Protein AF-A0A7V9L4R3-F1 (afdb_monomer_lite)

Radius of gyration: 15.16 Å; chains: 1; boundi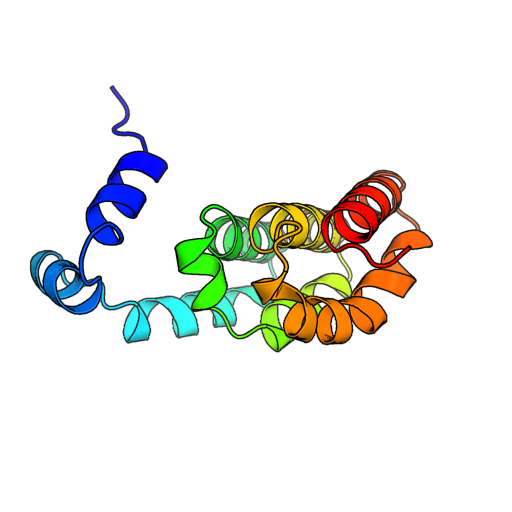ng box: 36×29×45 Å

Structure (mmCIF, N/CA/C/O backbone):
data_AF-A0A7V9L4R3-F1
#
_entry.id   AF-A0A7V9L4R3-F1
#
loop_
_atom_site.group_PDB
_atom_site.id
_atom_site.type_symbol
_atom_site.label_atom_id
_atom_site.label_alt_id
_atom_site.label_comp_id
_atom_site.label_asym_id
_atom_site.label_entity_id
_atom_site.label_seq_id
_atom_site.pdbx_PDB_ins_code
_atom_site.Cartn_x
_atom_site.Cartn_y
_atom_site.Cartn_z
_atom_site.occupancy
_atom_site.B_iso_or_equiv
_atom_site.auth_seq_id
_atom_site.auth_comp_id
_atom_site.auth_asym_id
_atom_site.auth_atom_id
_atom_site.pdbx_PDB_model_num
ATOM 1 N N . MET A 1 1 ? -9.091 -21.489 -22.863 1.00 39.47 1 MET A N 1
ATOM 2 C CA . MET A 1 1 ? -7.619 -21.466 -22.823 1.00 39.47 1 MET A CA 1
ATOM 3 C C . MET A 1 1 ? -7.246 -20.010 -22.637 1.00 39.47 1 MET A C 1
ATOM 5 O O . MET A 1 1 ? -7.200 -19.270 -23.606 1.00 39.47 1 MET A O 1
ATOM 9 N N . VAL A 1 2 ? -7.261 -19.562 -21.382 1.00 34.59 2 VAL A N 1
ATOM 10 C CA . VAL A 1 2 ? -7.012 -18.161 -21.036 1.00 34.59 2 VAL A CA 1
ATOM 11 C C . VAL A 1 2 ? -5.506 -17.976 -21.091 1.00 34.59 2 VAL A C 1
ATOM 13 O O . VAL A 1 2 ? -4.794 -18.565 -20.286 1.00 34.59 2 VAL A O 1
ATOM 16 N N . ASP A 1 3 ? -5.023 -17.266 -22.106 1.00 37.12 3 ASP A N 1
ATOM 17 C CA . ASP A 1 3 ? -3.639 -16.814 -22.116 1.00 37.12 3 ASP A CA 1
ATOM 18 C C . ASP A 1 3 ? -3.416 -16.020 -20.832 1.00 37.12 3 ASP A C 1
ATOM 20 O O . ASP A 1 3 ? -4.101 -15.030 -20.563 1.00 37.12 3 ASP A O 1
ATOM 24 N N . ASP A 1 4 ? -2.523 -16.545 -20.004 1.00 44.78 4 ASP A N 1
ATOM 25 C CA . ASP A 1 4 ? -2.264 -16.068 -18.661 1.00 44.78 4 ASP A CA 1
ATOM 26 C C . ASP A 1 4 ? -1.872 -14.592 -18.739 1.00 44.78 4 ASP A C 1
ATOM 28 O O . ASP A 1 4 ? -0.914 -14.236 -19.436 1.00 44.78 4 ASP A O 1
ATOM 32 N N . LEU A 1 5 ? -2.636 -13.718 -18.087 1.00 39.34 5 LEU A N 1
ATOM 33 C CA . LEU A 1 5 ? -2.409 -12.271 -18.117 1.00 39.34 5 LEU A CA 1
ATOM 34 C C . LEU A 1 5 ? -0.996 -11.945 -17.599 1.00 39.34 5 LEU A C 1
ATOM 36 O O . LEU A 1 5 ? -0.353 -11.019 -18.092 1.00 39.34 5 LEU A O 1
ATOM 40 N N . GLU A 1 6 ? -0.481 -12.774 -16.683 1.00 41.72 6 GLU A N 1
ATOM 41 C CA . GLU A 1 6 ? 0.914 -12.765 -16.238 1.00 41.72 6 GLU A CA 1
ATOM 42 C C . GLU A 1 6 ? 1.887 -13.046 -17.393 1.00 41.72 6 GLU A C 1
ATOM 44 O O . GLU A 1 6 ? 2.811 -12.266 -17.592 1.00 41.72 6 GLU A O 1
ATOM 49 N N . SER A 1 7 ? 1.635 -14.049 -18.243 1.00 41.56 7 SER A N 1
ATOM 50 C CA . SER A 1 7 ? 2.477 -14.345 -19.417 1.00 41.56 7 SER A CA 1
ATOM 51 C C . SER A 1 7 ? 2.444 -13.238 -20.478 1.00 41.56 7 SER A C 1
ATOM 53 O O . SER A 1 7 ? 3.444 -12.985 -21.155 1.00 41.56 7 SER A O 1
ATOM 55 N N . VAL A 1 8 ? 1.302 -12.556 -20.627 1.00 45.81 8 VAL A N 1
ATOM 56 C CA . VAL A 1 8 ? 1.135 -11.430 -21.556 1.00 45.81 8 VAL A CA 1
ATOM 57 C C . VAL A 1 8 ? 1.934 -10.226 -21.072 1.00 45.81 8 VAL A C 1
ATOM 59 O O . VAL A 1 8 ? 2.559 -9.545 -21.888 1.00 45.81 8 VAL A O 1
ATOM 62 N N . ILE A 1 9 ? 1.955 -9.985 -19.762 1.00 44.19 9 ILE A N 1
ATOM 63 C CA . ILE A 1 9 ? 2.656 -8.845 -19.181 1.00 44.19 9 ILE A CA 1
ATOM 64 C C . ILE A 1 9 ? 4.154 -9.146 -18.994 1.00 44.19 9 ILE A C 1
ATOM 66 O O . ILE A 1 9 ? 4.977 -8.285 -19.298 1.00 44.19 9 ILE A O 1
ATOM 70 N N . GLU A 1 10 ? 4.549 -10.372 -18.645 1.00 43.91 10 GLU A N 1
ATOM 71 C CA . GLU A 1 10 ? 5.953 -10.807 -18.652 1.00 43.91 10 GLU A CA 1
ATOM 72 C C . GLU A 1 10 ? 6.559 -10.776 -20.061 1.00 43.91 10 GLU A C 1
ATOM 74 O O . GLU A 1 10 ? 7.660 -10.258 -20.235 1.00 43.91 10 GLU A O 1
ATOM 79 N N . LYS A 1 11 ? 5.843 -11.229 -21.104 1.00 44.00 11 LYS A N 1
ATOM 80 C CA . LYS A 1 11 ? 6.313 -11.090 -22.501 1.00 44.00 11 LYS A CA 1
ATOM 81 C C . LYS A 1 11 ? 6.360 -9.639 -22.980 1.00 44.00 11 LYS A C 1
ATOM 83 O O . LYS A 1 11 ? 7.175 -9.324 -23.848 1.00 44.00 11 LYS A O 1
ATOM 88 N N . ALA A 1 12 ? 5.493 -8.769 -22.461 1.00 42.09 12 ALA A N 1
ATOM 89 C CA . ALA A 1 12 ? 5.500 -7.344 -22.790 1.00 42.09 12 ALA A CA 1
ATOM 90 C C . ALA A 1 12 ? 6.654 -6.589 -22.109 1.00 42.09 12 ALA A C 1
ATOM 92 O O . ALA A 1 12 ? 7.183 -5.647 -22.693 1.00 42.09 12 ALA A O 1
ATOM 93 N N . LEU A 1 13 ? 7.062 -7.015 -20.908 1.00 44.09 13 LEU A N 1
ATOM 94 C CA . LEU A 1 13 ? 8.055 -6.324 -20.075 1.00 44.09 13 LEU A CA 1
ATOM 95 C C . LEU A 1 13 ? 9.441 -7.005 -20.049 1.00 44.09 13 LEU A C 1
ATOM 97 O O . LEU A 1 13 ? 10.412 -6.387 -19.620 1.00 44.09 13 LEU A O 1
ATOM 101 N N . GLY A 1 14 ? 9.564 -8.245 -20.535 1.00 39.53 14 GLY A N 1
ATOM 102 C CA . GLY A 1 14 ? 10.771 -9.089 -20.503 1.00 39.53 14 GLY A CA 1
ATOM 103 C C . GLY A 1 14 ? 11.848 -8.781 -21.552 1.00 39.53 14 GLY A C 1
ATOM 104 O O . GLY A 1 14 ? 12.577 -9.667 -21.988 1.00 39.53 14 GLY A O 1
ATOM 105 N N . GLY A 1 15 ? 11.951 -7.538 -21.999 1.00 40.31 15 GLY A N 1
ATOM 106 C CA . GLY A 1 15 ? 12.996 -7.076 -22.907 1.00 40.31 15 GLY A CA 1
ATOM 107 C C . GLY A 1 15 ? 12.659 -5.665 -23.332 1.00 40.31 15 GLY A C 1
ATOM 108 O O . GLY A 1 15 ? 11.607 -5.493 -23.940 1.00 40.31 15 GLY A O 1
ATOM 109 N N . ASP A 1 16 ? 13.505 -4.712 -22.928 1.00 46.12 16 ASP A N 1
ATOM 110 C CA . ASP A 1 16 ? 13.365 -3.262 -23.117 1.00 46.12 16 ASP A CA 1
ATOM 111 C C . ASP A 1 16 ? 11.911 -2.828 -23.379 1.00 46.12 16 ASP A C 1
ATOM 113 O O . ASP A 1 16 ? 11.479 -2.686 -24.524 1.00 46.12 16 ASP A O 1
ATOM 117 N N . GLY A 1 17 ? 11.120 -2.716 -22.304 1.00 44.97 17 GLY A N 1
ATOM 118 C CA . GLY A 1 17 ? 9.663 -2.526 -22.359 1.00 44.97 17 GLY A CA 1
ATOM 119 C C . GLY A 1 17 ? 9.201 -1.328 -23.203 1.00 44.97 17 GLY A C 1
ATOM 120 O O . GLY A 1 17 ? 8.072 -1.335 -23.692 1.00 44.97 17 GLY A O 1
ATOM 121 N N . ALA A 1 18 ? 10.086 -0.358 -23.457 1.00 44.47 18 ALA A N 1
ATOM 122 C CA . ALA A 1 18 ? 9.859 0.762 -24.371 1.00 44.47 18 ALA A CA 1
ATOM 123 C C . ALA A 1 18 ? 9.733 0.328 -25.846 1.00 44.47 18 ALA A C 1
ATOM 125 O O . ALA A 1 18 ? 9.001 0.932 -26.627 1.00 44.47 18 ALA A O 1
ATOM 126 N N . SER A 1 19 ? 10.409 -0.752 -26.240 1.00 43.22 19 SER A N 1
ATOM 127 C CA . SER A 1 19 ? 10.427 -1.250 -27.619 1.00 43.22 19 SER A CA 1
ATOM 128 C C . SER A 1 19 ? 9.178 -2.072 -27.978 1.00 43.22 19 SER A C 1
ATOM 130 O O . SER A 1 19 ? 8.833 -2.203 -29.153 1.00 43.22 19 SER A O 1
ATOM 132 N N . ARG A 1 20 ? 8.474 -2.628 -26.980 1.00 42.12 20 ARG A N 1
ATOM 133 C CA . ARG A 1 20 ? 7.339 -3.556 -27.175 1.00 42.12 20 ARG A CA 1
ATOM 134 C C . ARG A 1 20 ? 5.964 -2.945 -26.914 1.00 42.12 20 ARG A C 1
ATOM 136 O O . ARG A 1 20 ? 4.998 -3.380 -27.544 1.00 42.12 20 ARG A O 1
ATOM 143 N N . ALA A 1 21 ? 5.870 -1.923 -26.067 1.00 47.38 21 ALA A N 1
ATOM 144 C CA . ALA A 1 21 ? 4.652 -1.131 -25.878 1.00 47.38 21 ALA A CA 1
ATOM 145 C C . ALA A 1 21 ? 4.138 -0.514 -27.199 1.00 47.38 21 ALA A C 1
ATOM 147 O O . ALA A 1 21 ? 2.937 -0.547 -27.503 1.00 47.38 21 ALA A O 1
ATOM 148 N N . LYS A 1 22 ? 5.079 -0.141 -28.071 1.00 40.97 22 LYS A N 1
ATOM 149 C CA . LYS A 1 22 ? 4.849 0.388 -29.419 1.00 40.97 22 LYS A CA 1
ATOM 150 C C . LYS A 1 22 ? 4.164 -0.589 -30.383 1.00 40.97 22 LYS A C 1
ATOM 152 O O . LYS A 1 22 ? 3.552 -0.160 -31.355 1.00 40.97 22 LYS A O 1
ATOM 157 N N . VAL A 1 23 ? 4.221 -1.899 -30.115 1.00 47.72 23 VAL A N 1
ATOM 158 C CA . VAL A 1 23 ? 3.646 -2.948 -30.983 1.00 47.72 23 VAL A CA 1
ATOM 159 C C . VAL A 1 23 ? 2.149 -3.175 -30.702 1.00 47.72 23 VAL A C 1
ATOM 161 O O . VAL A 1 23 ? 1.452 -3.764 -31.525 1.00 47.72 23 VAL A O 1
ATOM 164 N N . ARG A 1 24 ? 1.625 -2.696 -29.561 1.00 51.75 24 ARG A N 1
ATOM 165 C CA . ARG A 1 24 ? 0.212 -2.871 -29.156 1.00 51.75 24 ARG A CA 1
ATOM 166 C C . ARG A 1 24 ? -0.504 -1.587 -28.709 1.00 51.75 24 ARG A C 1
ATOM 168 O O . ARG A 1 24 ? -1.666 -1.670 -28.329 1.00 51.75 24 ARG A O 1
ATOM 175 N N . GLY A 1 25 ? 0.146 -0.420 -28.769 1.00 51.62 25 GLY A N 1
ATOM 176 C CA . GLY A 1 25 ? -0.471 0.873 -28.433 1.00 51.62 25 GLY A CA 1
ATOM 177 C C . GLY A 1 25 ? -0.718 1.095 -26.936 1.00 51.62 25 GLY A C 1
ATOM 178 O O . GLY A 1 25 ? -1.582 1.886 -26.572 1.00 51.62 25 GLY A O 1
ATOM 179 N N . PHE A 1 26 ? 0.011 0.385 -26.072 1.00 55.06 26 PHE A N 1
ATOM 180 C CA . PHE A 1 26 ? -0.077 0.517 -24.617 1.00 55.06 26 PHE A CA 1
ATOM 181 C C . PHE A 1 26 ? 1.285 0.926 -24.065 1.00 55.06 26 PHE A C 1
ATOM 183 O O . PHE A 1 26 ? 2.065 0.079 -23.635 1.00 55.06 26 PHE A O 1
ATOM 190 N N . GLU A 1 27 ? 1.569 2.227 -24.078 1.00 67.25 27 GLU A N 1
ATOM 191 C CA . GLU A 1 27 ? 2.737 2.776 -23.393 1.00 67.25 27 GLU A CA 1
ATOM 192 C C . GLU A 1 27 ? 2.450 2.877 -21.889 1.00 67.25 27 GLU A C 1
ATOM 194 O O . GLU A 1 27 ? 1.396 3.388 -21.498 1.00 67.25 27 GLU A O 1
ATOM 199 N N . PRO A 1 28 ? 3.360 2.434 -21.000 1.00 68.25 28 PRO A N 1
ATOM 200 C CA . PRO A 1 28 ? 3.167 2.591 -19.560 1.00 68.25 28 PRO A CA 1
ATOM 201 C C . PRO A 1 28 ? 2.892 4.039 -19.136 1.00 68.25 28 PRO A C 1
ATOM 203 O O . PRO A 1 28 ? 2.115 4.264 -18.208 1.00 68.25 28 PRO A O 1
ATOM 206 N N . ALA A 1 29 ? 3.459 5.008 -19.861 1.00 73.19 29 ALA A N 1
ATOM 207 C CA . ALA A 1 29 ? 3.201 6.435 -19.680 1.00 73.19 29 ALA A CA 1
ATOM 208 C C . ALA A 1 29 ? 1.715 6.815 -19.852 1.00 73.19 29 ALA A C 1
ATOM 210 O O . ALA A 1 29 ? 1.248 7.743 -19.197 1.00 73.19 29 ALA A O 1
ATOM 211 N N . ASP A 1 30 ? 0.954 6.069 -20.658 1.00 77.69 30 ASP A N 1
ATOM 212 C CA . ASP A 1 30 ? -0.482 6.287 -20.869 1.00 77.69 30 ASP A CA 1
ATOM 213 C C . ASP A 1 30 ? -1.355 5.515 -19.870 1.00 77.69 30 ASP A C 1
ATOM 215 O O . ASP A 1 30 ? -2.486 5.917 -19.572 1.00 77.69 30 ASP A O 1
ATOM 219 N N . VAL A 1 31 ? -0.858 4.379 -19.374 1.00 78.88 31 VAL A N 1
ATOM 220 C CA . VAL A 1 31 ? -1.617 3.455 -18.517 1.00 78.88 31 VAL A CA 1
ATOM 221 C C . VAL A 1 31 ? -1.519 3.844 -17.050 1.00 78.88 31 VAL A C 1
ATOM 223 O O . VAL A 1 31 ? -2.537 3.874 -16.356 1.00 78.88 31 VAL A O 1
ATOM 226 N N . VAL A 1 32 ? -0.313 4.156 -16.572 1.00 85.75 32 VAL A N 1
ATOM 227 C CA . VAL A 1 32 ? -0.063 4.421 -15.151 1.00 85.75 32 VAL A CA 1
ATOM 228 C C . VAL A 1 32 ? -0.916 5.584 -14.630 1.00 85.75 32 VAL A C 1
ATOM 230 O O . VAL A 1 32 ? -1.598 5.377 -13.626 1.00 85.75 32 VAL A O 1
ATOM 233 N N . PRO A 1 33 ? -1.000 6.761 -15.290 1.00 86.81 33 PRO A N 1
ATOM 234 C CA . PRO A 1 33 ? -1.818 7.863 -14.780 1.00 86.81 33 PRO A CA 1
ATOM 235 C C . PRO A 1 33 ? -3.308 7.515 -14.698 1.00 86.81 33 PRO A C 1
ATOM 237 O O . PRO A 1 33 ? -3.977 7.852 -13.722 1.00 86.81 33 PRO A O 1
ATOM 240 N N . LYS A 1 34 ? -3.834 6.791 -15.697 1.00 86.38 34 LYS A N 1
ATOM 241 C CA . LYS A 1 34 ? -5.241 6.359 -15.725 1.00 86.38 34 LYS A CA 1
ATOM 242 C C . LYS A 1 34 ? -5.546 5.362 -14.615 1.00 86.38 34 LYS A C 1
ATOM 244 O O . LYS A 1 34 ? -6.623 5.435 -14.027 1.00 86.38 34 LYS A O 1
ATOM 249 N N . LEU A 1 35 ? -4.612 4.454 -14.335 1.00 87.12 35 LEU A N 1
ATOM 250 C CA . LEU A 1 35 ? -4.734 3.480 -13.258 1.00 87.12 35 LEU A CA 1
ATOM 251 C C . LEU A 1 35 ? -4.658 4.149 -11.882 1.00 87.12 35 LEU A C 1
ATOM 253 O O . LEU A 1 35 ? -5.519 3.898 -11.045 1.00 87.12 35 LEU A O 1
ATOM 257 N N . VAL A 1 36 ? -3.682 5.034 -11.670 1.00 89.88 36 VAL A N 1
ATOM 258 C CA . VAL A 1 36 ? -3.530 5.804 -10.424 1.00 89.88 36 VAL A CA 1
ATOM 259 C C . VAL A 1 36 ? -4.782 6.633 -10.142 1.00 89.88 36 VAL A C 1
ATOM 261 O O . VAL A 1 36 ? -5.262 6.651 -9.014 1.00 89.88 36 VAL A O 1
ATOM 264 N N . ALA A 1 37 ? -5.391 7.239 -11.166 1.00 89.19 37 ALA A N 1
ATOM 265 C CA . ALA A 1 37 ? -6.649 7.969 -11.007 1.00 89.19 37 ALA A CA 1
ATOM 266 C C . ALA A 1 37 ? -7.805 7.096 -10.473 1.00 89.19 37 ALA A C 1
ATOM 268 O O . ALA A 1 37 ? -8.750 7.619 -9.887 1.00 89.19 37 ALA A O 1
ATOM 269 N N . GLN A 1 38 ? -7.750 5.768 -10.640 1.00 91.06 38 GLN A N 1
ATOM 270 C CA . GLN A 1 38 ? -8.760 4.860 -10.089 1.00 91.06 38 GLN A CA 1
ATOM 271 C C . GLN A 1 38 ? -8.587 4.595 -8.587 1.00 91.06 38 GLN A C 1
ATOM 273 O O . GLN A 1 38 ? -9.529 4.102 -7.963 1.00 91.06 38 GLN A O 1
ATOM 278 N N . PHE A 1 39 ? -7.445 4.946 -7.982 1.00 92.19 39 PHE A N 1
ATOM 279 C CA . PHE A 1 39 ? -7.197 4.743 -6.547 1.00 92.19 39 PHE A CA 1
ATOM 280 C C . PHE A 1 39 ? -8.099 5.614 -5.670 1.00 92.19 39 PHE A C 1
ATOM 282 O O . PHE A 1 39 ? -8.295 5.298 -4.508 1.00 92.19 39 PHE A O 1
ATOM 289 N N . THR A 1 40 ? -8.693 6.676 -6.216 1.00 91.75 40 THR A N 1
ATOM 290 C CA . THR A 1 40 ? -9.615 7.574 -5.500 1.00 91.75 40 THR A CA 1
ATOM 291 C C . THR A 1 40 ? -11.065 7.429 -5.965 1.00 91.75 40 THR A C 1
ATOM 293 O O . THR A 1 40 ? -11.922 8.247 -5.632 1.00 91.75 40 THR A O 1
ATOM 296 N N . SER A 1 41 ? -11.377 6.374 -6.726 1.00 93.88 41 SER A N 1
ATOM 297 C CA . SER A 1 41 ? -12.736 6.114 -7.203 1.00 93.88 41 SER A CA 1
ATOM 298 C C . SER A 1 41 ? -13.732 5.986 -6.039 1.00 93.88 41 SER A C 1
ATOM 300 O O . SER A 1 41 ? -13.441 5.304 -5.050 1.00 93.88 41 SER A O 1
ATOM 302 N N . PRO A 1 42 ? -14.959 6.530 -6.153 1.00 87.94 42 PRO A N 1
ATOM 303 C CA . PRO A 1 42 ? -15.977 6.375 -5.112 1.00 87.94 42 PRO A CA 1
ATOM 304 C C . PRO A 1 42 ? -16.404 4.911 -4.915 1.00 87.94 42 PRO A C 1
ATOM 306 O O . PRO A 1 42 ? -16.966 4.557 -3.882 1.00 87.94 42 PRO A O 1
ATOM 309 N N . LYS A 1 43 ? -16.138 4.032 -5.890 1.00 88.00 43 LYS A N 1
ATOM 310 C CA . LYS A 1 43 ? -16.496 2.612 -5.821 1.00 88.00 43 LYS A CA 1
ATOM 311 C C . LYS A 1 43 ? -15.322 1.801 -5.276 1.00 88.00 43 LYS A C 1
ATOM 313 O O . LYS A 1 43 ? -14.333 1.634 -5.987 1.00 88.00 43 LYS A O 1
ATOM 318 N N . THR A 1 44 ? -15.480 1.194 -4.096 1.00 88.44 44 THR A N 1
ATOM 319 C CA . THR A 1 44 ? -14.463 0.311 -3.486 1.00 88.44 44 THR A CA 1
ATOM 320 C C . THR A 1 44 ? -13.919 -0.712 -4.479 1.00 88.44 44 THR A C 1
ATOM 322 O O . THR A 1 44 ? -12.714 -0.796 -4.664 1.00 88.44 44 THR A O 1
ATOM 325 N N . LYS A 1 45 ? -14.795 -1.427 -5.203 1.00 85.75 45 LYS A N 1
ATOM 326 C CA . LYS A 1 45 ? -14.366 -2.453 -6.173 1.00 85.75 45 LYS A CA 1
ATOM 327 C C . LYS A 1 45 ? -13.402 -1.914 -7.236 1.00 85.75 45 LYS A C 1
ATOM 329 O O . LYS A 1 45 ? -12.507 -2.633 -7.658 1.00 85.75 45 LYS A O 1
ATOM 334 N N . ILE A 1 46 ? -13.582 -0.664 -7.671 1.00 87.69 46 ILE A N 1
ATOM 335 C CA . ILE A 1 46 ? -12.679 -0.032 -8.640 1.00 87.69 46 ILE A CA 1
ATOM 336 C C . ILE A 1 46 ? -11.325 0.251 -7.986 1.00 87.69 46 ILE A C 1
ATOM 338 O O . ILE A 1 46 ? -10.305 -0.087 -8.579 1.00 87.69 46 ILE A O 1
ATOM 342 N N . ARG A 1 47 ? -11.312 0.795 -6.761 1.00 91.62 47 ARG A N 1
ATOM 343 C CA . ARG A 1 47 ? -10.072 1.041 -6.011 1.00 91.62 47 ARG A CA 1
ATOM 344 C C . ARG A 1 47 ? -9.291 -0.255 -5.782 1.00 91.62 47 ARG A C 1
ATOM 346 O O . ARG A 1 47 ? -8.128 -0.339 -6.161 1.00 91.62 47 ARG A O 1
ATOM 353 N N . THR A 1 48 ? -9.940 -1.298 -5.262 1.00 85.75 48 THR A N 1
ATOM 354 C CA . THR A 1 48 ? -9.306 -2.602 -4.996 1.00 85.75 48 THR A CA 1
ATOM 355 C C . THR A 1 48 ? -8.757 -3.243 -6.271 1.00 85.75 48 THR A C 1
ATOM 357 O O . THR A 1 48 ? -7.617 -3.704 -6.281 1.00 85.75 48 THR A O 1
ATOM 360 N N . ASN A 1 49 ? -9.520 -3.229 -7.372 1.00 84.06 49 ASN A N 1
ATOM 361 C CA . ASN A 1 49 ? -9.049 -3.752 -8.657 1.00 84.06 49 ASN A CA 1
ATOM 362 C C . ASN A 1 49 ? -7.851 -2.960 -9.185 1.00 84.06 49 ASN A C 1
ATOM 364 O O . ASN A 1 49 ? -6.910 -3.554 -9.705 1.00 84.06 49 ASN A O 1
ATOM 368 N N . ALA A 1 50 ? -7.863 -1.635 -9.035 1.00 87.25 50 ALA A N 1
ATOM 369 C CA . ALA A 1 50 ? -6.763 -0.793 -9.476 1.00 87.25 50 ALA A CA 1
ATOM 370 C C . ALA A 1 50 ? -5.472 -1.089 -8.700 1.00 87.25 50 ALA A C 1
ATOM 372 O O . ALA A 1 50 ? -4.419 -1.246 -9.316 1.00 87.25 50 ALA A O 1
ATOM 373 N N . ILE A 1 51 ? -5.555 -1.254 -7.375 1.00 91.62 51 ILE A N 1
ATOM 374 C CA . ILE A 1 51 ? -4.419 -1.681 -6.544 1.00 91.62 51 ILE A CA 1
ATOM 375 C C . ILE A 1 51 ? -3.939 -3.078 -6.943 1.00 91.62 51 ILE A C 1
ATOM 377 O O . ILE A 1 51 ? -2.736 -3.302 -7.092 1.00 91.62 51 ILE A O 1
ATOM 381 N N . GLY A 1 52 ? -4.866 -4.011 -7.173 1.00 87.25 52 GLY A N 1
ATOM 382 C CA . GLY A 1 52 ? -4.547 -5.360 -7.634 1.00 87.25 52 GLY A CA 1
ATOM 383 C C . GLY A 1 52 ? -3.810 -5.363 -8.975 1.00 87.25 52 GLY A C 1
ATOM 384 O O . GLY A 1 52 ? -2.809 -6.055 -9.119 1.00 87.25 52 GLY A O 1
ATOM 385 N N . MET A 1 53 ? -4.237 -4.542 -9.937 1.00 85.94 53 MET A N 1
ATOM 386 C CA . MET A 1 53 ? -3.536 -4.380 -11.216 1.00 85.94 53 MET A CA 1
ATOM 387 C C . MET A 1 53 ? -2.169 -3.712 -11.044 1.00 85.94 53 MET A C 1
ATOM 389 O O . MET A 1 53 ? -1.194 -4.148 -11.649 1.00 85.94 53 MET A O 1
ATOM 393 N N . ALA A 1 54 ? -2.087 -2.677 -10.205 1.00 87.31 54 ALA A N 1
ATOM 394 C CA . ALA A 1 54 ? -0.851 -1.946 -9.949 1.00 87.31 54 ALA A CA 1
ATOM 395 C C . ALA A 1 54 ? 0.228 -2.829 -9.316 1.00 87.31 54 ALA A C 1
ATOM 397 O O . ALA A 1 54 ? 1.406 -2.659 -9.604 1.00 87.31 54 ALA A O 1
ATOM 398 N N . THR A 1 55 ? -0.169 -3.776 -8.468 1.00 84.25 55 THR A N 1
ATOM 399 C CA . THR A 1 55 ? 0.753 -4.588 -7.660 1.00 84.25 55 THR A CA 1
ATOM 400 C C . THR A 1 55 ? 0.803 -6.060 -8.062 1.00 84.25 55 THR A C 1
ATOM 402 O O . THR A 1 55 ? 1.617 -6.815 -7.530 1.00 84.25 55 THR A O 1
ATOM 405 N N . GLY A 1 56 ? -0.033 -6.474 -9.017 1.00 80.12 56 GLY A N 1
ATOM 406 C CA . GLY A 1 56 ? -0.119 -7.855 -9.485 1.00 80.12 56 GLY A CA 1
ATOM 407 C C . GLY A 1 56 ? 1.177 -8.341 -10.122 1.00 80.12 56 GLY A C 1
ATOM 408 O O . GLY A 1 56 ? 1.519 -9.512 -9.980 1.00 80.12 56 GLY A O 1
ATOM 409 N N . ILE A 1 57 ? 1.928 -7.429 -10.750 1.00 76.50 57 ILE A N 1
ATOM 410 C CA . ILE A 1 57 ? 3.213 -7.708 -11.392 1.00 76.50 57 ILE A CA 1
ATOM 411 C C . ILE A 1 57 ? 4.266 -6.724 -10.888 1.00 76.50 57 ILE A C 1
ATOM 413 O O . ILE A 1 57 ? 4.128 -5.509 -11.032 1.00 76.50 57 ILE A O 1
ATOM 417 N N . ALA A 1 58 ? 5.349 -7.257 -10.320 1.00 74.31 58 ALA A N 1
ATOM 418 C CA . ALA A 1 58 ? 6.367 -6.463 -9.633 1.00 74.31 58 ALA A CA 1
ATOM 419 C C . ALA A 1 58 ? 7.061 -5.431 -10.542 1.00 74.31 58 ALA A C 1
ATOM 421 O O . ALA A 1 58 ? 7.362 -4.325 -10.101 1.00 74.31 58 ALA A O 1
ATOM 422 N N . SER A 1 59 ? 7.303 -5.752 -11.817 1.00 73.25 59 SER A N 1
ATOM 423 C CA . SER A 1 59 ? 7.886 -4.803 -12.779 1.00 73.25 59 SER A CA 1
ATOM 424 C C . SER A 1 59 ? 6.946 -3.640 -13.099 1.00 73.25 59 SER A C 1
ATOM 426 O O . SER A 1 59 ? 7.416 -2.519 -13.266 1.00 73.25 59 SER A O 1
ATOM 428 N N . PHE A 1 60 ? 5.634 -3.879 -13.119 1.00 76.56 60 PHE A N 1
ATOM 429 C CA . PHE A 1 60 ? 4.632 -2.840 -13.337 1.00 76.56 60 PHE A CA 1
ATOM 430 C C . PHE A 1 60 ? 4.427 -1.970 -12.088 1.00 76.56 60 PHE A C 1
ATOM 432 O O . PHE A 1 60 ? 4.329 -0.752 -12.201 1.00 76.56 60 PHE A O 1
ATOM 439 N N . ALA A 1 61 ? 4.472 -2.564 -10.893 1.00 81.25 61 ALA A N 1
ATOM 440 C CA . ALA A 1 61 ? 4.375 -1.835 -9.628 1.00 81.25 61 ALA A CA 1
ATOM 441 C C . ALA A 1 61 ? 5.452 -0.753 -9.471 1.00 81.25 61 ALA A C 1
ATOM 443 O O . ALA A 1 61 ? 5.181 0.313 -8.928 1.00 81.25 61 ALA A O 1
ATOM 444 N N . LYS A 1 62 ? 6.654 -0.989 -10.012 1.00 79.88 62 LYS A N 1
ATOM 445 C CA . LYS A 1 62 ? 7.758 -0.012 -10.032 1.00 79.88 62 LYS A CA 1
ATOM 446 C C . LYS A 1 62 ? 7.480 1.215 -10.907 1.00 79.88 62 LYS A C 1
ATOM 448 O O . LYS A 1 62 ? 8.176 2.215 -10.768 1.00 79.88 62 LYS A O 1
ATOM 453 N N . LEU A 1 63 ? 6.510 1.133 -11.818 1.00 84.25 63 LEU A N 1
ATOM 454 C CA . LEU A 1 63 ? 6.098 2.246 -12.677 1.00 84.25 63 LEU A CA 1
ATOM 455 C C . LEU A 1 63 ? 5.048 3.127 -11.992 1.00 84.25 63 LEU A C 1
ATOM 457 O O . LEU A 1 63 ? 4.847 4.267 -12.402 1.00 84.25 63 LEU A O 1
ATOM 461 N N . VAL A 1 64 ? 4.381 2.610 -10.958 1.00 87.44 64 VAL A N 1
ATOM 462 C CA . VAL A 1 64 ? 3.393 3.352 -10.178 1.00 87.44 64 VAL A CA 1
ATOM 463 C C . VAL A 1 64 ? 4.120 4.193 -9.124 1.00 87.44 64 VAL A C 1
ATOM 465 O O . VAL A 1 64 ? 4.984 3.666 -8.420 1.00 87.44 64 VAL A O 1
ATOM 468 N N . PRO A 1 65 ? 3.786 5.488 -8.969 1.00 90.69 65 PRO A N 1
ATOM 469 C CA . PRO A 1 65 ? 4.369 6.313 -7.918 1.00 90.69 65 PRO A CA 1
ATOM 470 C C . PRO A 1 65 ? 4.130 5.693 -6.538 1.00 90.69 65 PRO A C 1
ATOM 472 O O . PRO A 1 65 ? 2.984 5.433 -6.163 1.00 90.69 65 PRO A O 1
ATOM 475 N N . LEU A 1 66 ? 5.206 5.475 -5.776 1.00 89.69 66 LEU A N 1
ATOM 476 C CA . LEU A 1 66 ? 5.131 4.790 -4.484 1.00 89.69 66 LEU A CA 1
ATOM 477 C C . LEU A 1 66 ? 4.175 5.506 -3.521 1.00 89.69 66 LEU A C 1
ATOM 479 O O . LEU A 1 66 ? 3.338 4.847 -2.919 1.00 89.69 66 LEU A O 1
ATOM 483 N N . ASP A 1 67 ? 4.201 6.840 -3.462 1.00 91.75 67 ASP A N 1
ATOM 484 C CA . ASP A 1 67 ? 3.310 7.631 -2.598 1.00 91.75 67 ASP A CA 1
ATOM 485 C C . ASP A 1 67 ? 1.818 7.374 -2.863 1.00 91.75 67 ASP A C 1
ATOM 487 O O . ASP A 1 67 ? 1.009 7.393 -1.937 1.00 91.75 67 ASP A O 1
ATOM 491 N N . GLN A 1 68 ? 1.441 7.083 -4.113 1.00 93.12 68 GLN A N 1
ATOM 492 C CA . GLN A 1 68 ? 0.054 6.760 -4.466 1.00 93.12 68 GLN A CA 1
ATOM 493 C C . GLN A 1 68 ? -0.345 5.380 -3.941 1.00 93.12 68 GLN A C 1
ATOM 495 O O . GLN A 1 68 ? -1.454 5.209 -3.437 1.00 93.12 68 GLN A O 1
ATOM 500 N N . LEU A 1 69 ? 0.567 4.403 -4.005 1.00 92.06 69 LEU A N 1
ATOM 501 C CA . LEU A 1 69 ? 0.360 3.092 -3.385 1.00 92.06 69 LEU A CA 1
ATOM 502 C C . LEU A 1 69 ? 0.306 3.208 -1.859 1.00 92.06 69 LEU A C 1
ATOM 504 O O . LEU A 1 69 ? -0.571 2.620 -1.236 1.00 92.06 69 LEU A O 1
ATOM 508 N N . LEU A 1 70 ? 1.201 3.990 -1.252 1.00 94.06 70 LEU A N 1
ATOM 509 C CA . LEU A 1 70 ? 1.223 4.194 0.197 1.00 94.06 70 LEU A CA 1
ATOM 510 C C . LEU A 1 70 ? -0.042 4.894 0.698 1.00 94.06 70 LEU A C 1
ATOM 512 O O . LEU A 1 70 ? -0.554 4.526 1.752 1.00 94.06 70 LEU A O 1
ATOM 516 N N . GLY A 1 71 ? -0.595 5.838 -0.067 1.00 94.25 71 GLY A N 1
ATOM 517 C CA . GLY A 1 71 ? -1.870 6.482 0.257 1.00 94.25 71 GLY A CA 1
ATOM 518 C C . GLY A 1 71 ? -3.036 5.494 0.388 1.00 94.25 71 GLY A C 1
ATOM 519 O O . GLY A 1 71 ? -3.900 5.672 1.246 1.00 94.25 71 GLY A O 1
ATOM 520 N N . ALA A 1 72 ? -3.034 4.406 -0.389 1.00 95.38 72 ALA A N 1
ATOM 521 C CA . ALA A 1 72 ? -4.080 3.384 -0.340 1.00 95.38 72 ALA A CA 1
ATOM 522 C C . ALA A 1 72 ? -4.049 2.519 0.939 1.00 95.38 72 ALA A C 1
ATOM 524 O O . ALA A 1 72 ? -5.053 1.893 1.282 1.00 95.38 72 ALA A O 1
ATOM 525 N N . LEU A 1 73 ? -2.949 2.531 1.708 1.00 96.19 73 LEU A N 1
ATOM 526 C CA . LEU A 1 73 ? -2.906 1.927 3.049 1.00 96.19 73 LEU A CA 1
ATOM 527 C C . LEU A 1 73 ? -3.788 2.671 4.063 1.00 96.19 73 LEU A C 1
ATOM 529 O O . LEU A 1 73 ? -4.134 2.099 5.093 1.00 96.19 73 LEU A O 1
ATOM 533 N N . ALA A 1 74 ? -4.171 3.918 3.778 1.00 95.44 74 ALA A N 1
ATOM 534 C CA . ALA A 1 74 ? -5.067 4.721 4.609 1.00 95.44 74 ALA A CA 1
ATOM 535 C C . ALA A 1 74 ? -6.515 4.759 4.080 1.00 95.44 74 ALA A C 1
ATOM 537 O O . ALA A 1 74 ? -7.323 5.550 4.568 1.00 95.44 74 ALA A O 1
ATOM 538 N N . ASP A 1 75 ? -6.859 3.932 3.084 1.00 97.44 75 ASP A N 1
ATOM 539 C CA . ASP A 1 75 ? -8.212 3.896 2.519 1.00 97.44 75 ASP A CA 1
ATOM 540 C C . ASP A 1 75 ? -9.252 3.558 3.606 1.00 97.44 75 ASP A C 1
ATOM 542 O O . ASP A 1 75 ? -8.998 2.689 4.448 1.00 97.44 75 ASP A O 1
ATOM 546 N N . PRO A 1 76 ? -10.436 4.199 3.615 1.00 95.56 76 PRO A N 1
ATOM 547 C CA . PRO A 1 76 ? -11.488 3.874 4.579 1.00 95.56 76 PRO A CA 1
ATOM 548 C C . PRO A 1 76 ? -11.950 2.412 4.488 1.00 95.56 76 PRO A C 1
ATOM 550 O O . PRO A 1 76 ? -12.383 1.837 5.489 1.00 95.56 76 PRO A O 1
ATOM 553 N N . ASP A 1 77 ? -11.833 1.789 3.316 1.00 97.19 77 ASP A N 1
ATOM 554 C CA . ASP A 1 77 ? -12.257 0.419 3.073 1.00 97.19 77 ASP A CA 1
ATOM 555 C C . ASP A 1 77 ? -11.136 -0.590 3.362 1.00 97.19 77 ASP A C 1
ATOM 557 O O . ASP A 1 77 ? -10.028 -0.509 2.824 1.00 97.19 77 ASP A O 1
ATOM 561 N N . ALA A 1 78 ? -11.434 -1.576 4.211 1.00 96.88 78 ALA A N 1
ATOM 562 C CA . ALA A 1 78 ? -10.464 -2.581 4.633 1.00 96.88 78 ALA A CA 1
ATOM 563 C C . ALA A 1 78 ? -9.965 -3.463 3.477 1.00 96.88 78 ALA A C 1
ATOM 565 O O . ALA A 1 78 ? -8.813 -3.889 3.508 1.00 96.88 78 ALA A O 1
ATOM 566 N N . GLU A 1 79 ? -10.774 -3.707 2.438 1.00 96.19 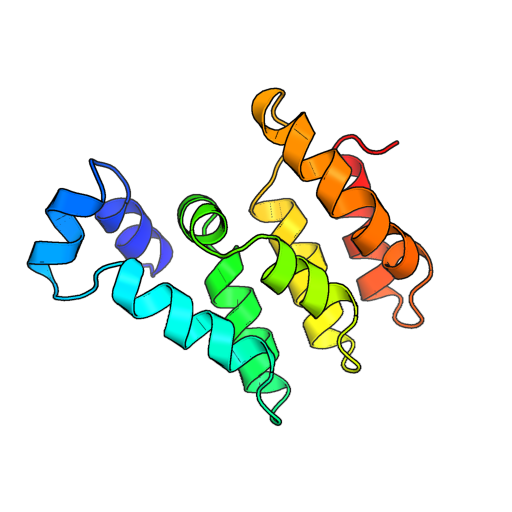79 GLU A N 1
ATOM 567 C CA . GLU A 1 79 ? -10.348 -4.507 1.281 1.00 96.19 79 GLU A CA 1
ATOM 568 C C . GLU A 1 79 ? -9.284 -3.780 0.457 1.00 96.19 79 GLU A C 1
ATOM 570 O O . GLU A 1 79 ? -8.369 -4.406 -0.079 1.00 96.19 79 GLU A O 1
ATOM 575 N N . VAL A 1 80 ? -9.363 -2.450 0.369 1.00 96.44 80 VAL A N 1
ATOM 576 C CA . VAL A 1 80 ? -8.348 -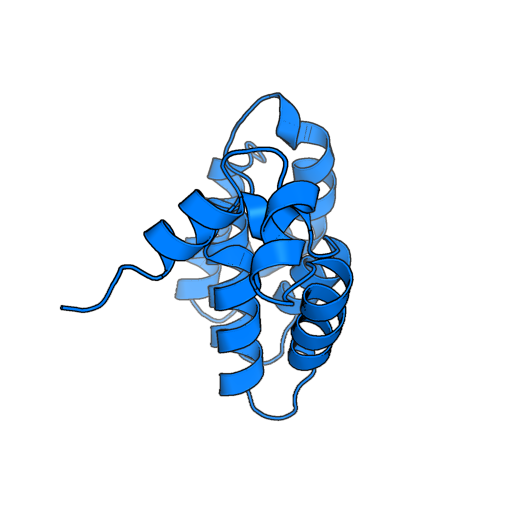1.642 -0.321 1.00 96.44 80 VAL A CA 1
ATOM 577 C C . VAL A 1 80 ? -7.047 -1.632 0.480 1.00 96.44 80 VAL A C 1
ATOM 579 O O . VAL A 1 80 ? -5.980 -1.881 -0.090 1.00 96.44 80 VAL A O 1
ATOM 582 N N . ARG A 1 81 ? -7.122 -1.437 1.804 1.00 97.38 81 ARG A N 1
ATOM 583 C CA . ARG A 1 81 ? -5.940 -1.514 2.682 1.00 97.38 81 ARG A CA 1
ATOM 584 C C . ARG A 1 81 ? -5.277 -2.891 2.616 1.00 97.38 81 ARG A C 1
ATOM 586 O O . ARG A 1 81 ? -4.060 -2.987 2.460 1.00 97.38 81 ARG A O 1
ATOM 593 N N . LEU A 1 82 ? -6.082 -3.956 2.657 1.00 96.06 82 LEU A N 1
ATOM 594 C CA . LEU A 1 82 ? -5.634 -5.343 2.530 1.00 96.06 82 LEU A CA 1
ATOM 595 C C . LEU A 1 82 ? -4.928 -5.586 1.193 1.00 96.06 82 LEU A C 1
ATOM 597 O O . LEU A 1 82 ? -3.797 -6.074 1.178 1.00 96.06 82 LEU A O 1
ATOM 601 N N . ALA A 1 83 ? -5.570 -5.225 0.077 1.00 94.31 83 ALA A N 1
ATOM 602 C CA . ALA A 1 83 ? -4.998 -5.382 -1.258 1.00 94.31 83 ALA A CA 1
ATOM 603 C C . ALA A 1 83 ? -3.664 -4.640 -1.388 1.00 94.31 83 ALA A C 1
ATOM 605 O O . ALA A 1 83 ? -2.721 -5.162 -1.982 1.00 94.31 83 ALA A O 1
ATOM 606 N N . THR A 1 84 ? -3.557 -3.462 -0.774 1.00 95.12 84 THR A N 1
ATOM 607 C CA . THR A 1 84 ? -2.332 -2.661 -0.784 1.00 95.12 84 THR A CA 1
ATOM 608 C C . THR A 1 84 ? -1.212 -3.340 0.005 1.00 95.12 84 THR A C 1
ATOM 610 O O . THR A 1 84 ? -0.107 -3.486 -0.515 1.00 95.12 84 THR A O 1
ATOM 613 N N . ALA A 1 85 ? -1.484 -3.841 1.215 1.00 94.56 85 ALA A N 1
ATOM 614 C CA . ALA A 1 85 ? -0.494 -4.572 2.012 1.00 94.56 85 ALA A CA 1
ATOM 615 C C . ALA A 1 85 ? -0.003 -5.850 1.304 1.00 94.56 85 ALA A C 1
ATOM 617 O O . ALA A 1 85 ? 1.201 -6.120 1.249 1.00 94.56 85 ALA A O 1
ATOM 618 N N . VAL A 1 86 ? -0.922 -6.612 0.698 1.00 92.25 86 VAL A N 1
ATOM 619 C CA . VAL A 1 86 ? -0.586 -7.786 -0.126 1.00 92.25 86 VAL A CA 1
ATOM 620 C C . VAL A 1 86 ? 0.267 -7.384 -1.328 1.00 92.25 86 VAL A C 1
ATOM 622 O O . VAL A 1 86 ? 1.254 -8.055 -1.639 1.00 92.25 86 VAL A O 1
ATOM 625 N N . GLY A 1 87 ? -0.101 -6.290 -1.989 1.00 89.94 87 GLY A N 1
ATOM 626 C CA . GLY A 1 87 ? 0.587 -5.767 -3.155 1.00 89.94 87 GLY A CA 1
ATOM 627 C C . GLY A 1 87 ? 2.021 -5.338 -2.864 1.00 89.94 87 GLY A C 1
ATOM 628 O O . GLY A 1 87 ? 2.934 -5.746 -3.576 1.00 89.94 87 GLY A O 1
ATOM 629 N N . LEU A 1 88 ? 2.243 -4.595 -1.776 1.00 89.62 88 LEU A N 1
ATOM 630 C CA . LEU A 1 88 ? 3.577 -4.148 -1.362 1.00 89.62 88 LEU A CA 1
ATOM 631 C C . LEU A 1 88 ? 4.518 -5.329 -1.094 1.00 89.62 88 LEU A C 1
ATOM 633 O O . LEU A 1 88 ? 5.642 -5.337 -1.591 1.00 89.62 88 LEU A O 1
ATOM 637 N N . LYS A 1 89 ? 4.033 -6.366 -0.397 1.00 87.25 89 LYS A N 1
ATOM 638 C CA . LYS A 1 89 ? 4.780 -7.614 -0.159 1.00 87.25 89 LYS A CA 1
ATOM 639 C C . LYS 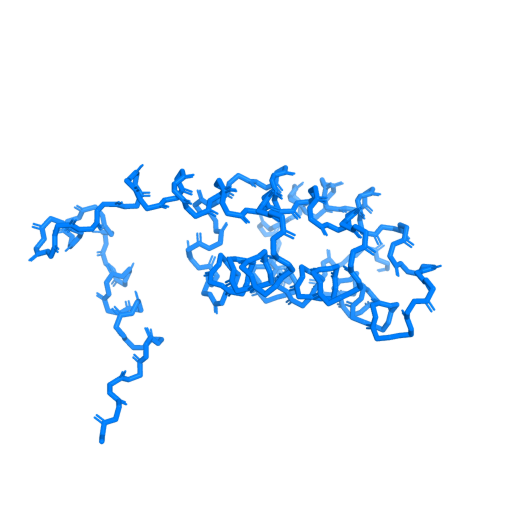A 1 89 ? 5.242 -8.281 -1.462 1.00 87.25 89 LYS A C 1
ATOM 641 O O . LYS A 1 89 ? 6.343 -8.817 -1.515 1.00 87.25 89 LYS A O 1
ATOM 646 N N . ARG A 1 90 ? 4.391 -8.295 -2.495 1.00 84.38 90 ARG A N 1
ATOM 647 C CA . ARG A 1 90 ? 4.687 -8.929 -3.795 1.00 84.38 90 ARG A CA 1
ATOM 648 C C . ARG A 1 90 ? 5.600 -8.069 -4.667 1.00 84.38 90 ARG A C 1
ATOM 650 O O . ARG A 1 90 ? 6.472 -8.599 -5.346 1.00 84.38 90 ARG A O 1
ATOM 657 N N . ALA A 1 91 ? 5.373 -6.760 -4.669 1.00 83.38 91 ALA A N 1
ATOM 658 C CA . ALA A 1 91 ? 6.061 -5.816 -5.540 1.00 83.38 91 ALA A CA 1
ATOM 659 C C . ALA A 1 91 ? 7.480 -5.473 -5.063 1.00 83.38 91 ALA A C 1
ATOM 661 O O . ALA A 1 91 ? 8.357 -5.214 -5.890 1.00 83.38 91 ALA A O 1
ATOM 662 N N . PHE A 1 92 ? 7.702 -5.484 -3.747 1.00 79.12 92 PHE A N 1
ATOM 663 C CA . PHE A 1 92 ? 8.949 -5.059 -3.112 1.00 79.12 92 PHE A CA 1
ATOM 664 C C . PHE A 1 92 ? 9.479 -6.143 -2.155 1.00 79.12 92 PHE A C 1
ATOM 666 O O . PHE A 1 92 ? 9.496 -5.932 -0.943 1.00 79.12 92 PHE A O 1
ATOM 673 N N . PRO A 1 93 ? 9.873 -7.328 -2.655 1.00 70.69 93 PRO A N 1
ATOM 674 C CA . PRO A 1 93 ? 10.426 -8.374 -1.800 1.00 70.69 93 PRO A CA 1
ATOM 675 C C . PRO A 1 93 ? 11.806 -7.984 -1.243 1.00 70.69 93 PRO A C 1
ATOM 677 O O . PRO A 1 93 ? 12.493 -7.131 -1.807 1.00 70.69 93 PRO A O 1
ATOM 680 N N . THR A 1 94 ? 12.212 -8.642 -0.152 1.00 63.06 94 THR A N 1
ATOM 681 C CA . THR A 1 94 ? 13.521 -8.533 0.519 1.00 63.06 94 THR A CA 1
ATOM 682 C C . THR A 1 94 ? 14.670 -8.819 -0.452 1.00 63.06 94 THR A C 1
ATOM 684 O O . THR A 1 94 ? 15.185 -9.928 -0.519 1.00 63.06 94 THR A O 1
ATOM 687 N N . GLU A 1 95 ? 15.096 -7.802 -1.189 1.00 60.62 95 GLU A N 1
ATOM 688 C CA . GLU A 1 95 ? 16.380 -7.766 -1.883 1.00 60.62 95 GLU A CA 1
ATOM 689 C C . GLU A 1 95 ? 17.159 -6.547 -1.377 1.00 60.62 95 GLU A C 1
ATOM 691 O O . GLU A 1 95 ? 16.551 -5.496 -1.130 1.00 60.62 95 GLU A O 1
ATOM 696 N N . PRO A 1 96 ? 18.500 -6.621 -1.253 1.00 57.50 96 PRO A N 1
ATOM 697 C CA . PRO A 1 96 ? 19.334 -5.518 -0.759 1.00 57.50 96 PRO A CA 1
ATOM 698 C C . PRO A 1 96 ? 19.095 -4.182 -1.484 1.00 57.50 96 PRO A C 1
ATOM 700 O O . PRO A 1 96 ? 19.371 -3.112 -0.946 1.00 57.50 96 PRO A O 1
ATOM 703 N N . HIS A 1 97 ? 18.573 -4.244 -2.709 1.00 59.59 97 HIS A N 1
ATOM 704 C CA . HIS A 1 97 ? 18.317 -3.107 -3.587 1.00 59.59 97 HIS A CA 1
ATOM 705 C C . HIS A 1 97 ? 17.026 -2.335 -3.252 1.00 59.59 97 HIS A C 1
ATOM 707 O O . HIS A 1 97 ? 16.884 -1.204 -3.707 1.00 59.59 97 HIS A O 1
ATOM 713 N N . PHE A 1 98 ? 16.111 -2.892 -2.446 1.00 62.16 98 PHE A N 1
ATOM 714 C CA . PHE A 1 98 ? 14.842 -2.239 -2.067 1.00 62.16 98 PHE A CA 1
ATOM 715 C C . PHE A 1 98 ? 14.884 -1.517 -0.718 1.00 62.16 98 PHE A C 1
ATOM 717 O O . PHE A 1 98 ? 13.870 -1.001 -0.248 1.00 62.16 98 PHE A O 1
ATOM 724 N N . LYS A 1 99 ? 16.061 -1.448 -0.089 1.00 66.00 99 LYS A N 1
ATOM 725 C CA . LYS A 1 99 ? 16.245 -0.804 1.215 1.00 66.00 99 LYS A CA 1
ATOM 726 C C . LYS A 1 99 ? 15.756 0.660 1.257 1.00 66.00 99 LYS A C 1
ATOM 728 O O . LYS A 1 99 ? 15.098 1.009 2.234 1.00 66.00 99 LYS A O 1
ATOM 733 N N . PRO A 1 100 ? 15.981 1.512 0.231 1.00 70.44 100 PRO A N 1
ATOM 734 C CA . PRO A 1 100 ? 15.449 2.879 0.232 1.00 70.44 100 PRO A CA 1
ATOM 735 C C . PRO A 1 100 ? 13.914 2.936 0.211 1.00 70.44 100 PRO A C 1
ATOM 737 O O . PRO A 1 100 ? 13.319 3.744 0.920 1.00 70.44 100 PRO A O 1
ATOM 740 N N . GLN A 1 101 ? 13.263 2.065 -0.565 1.00 80.94 101 GLN A N 1
ATOM 741 C CA . GLN A 1 101 ? 11.803 1.984 -0.633 1.00 80.94 101 GLN A CA 1
ATOM 742 C C . GLN A 1 101 ? 11.218 1.435 0.669 1.00 80.94 101 GLN A C 1
ATOM 744 O O . GLN A 1 101 ? 10.191 1.926 1.124 1.00 80.94 101 GLN A O 1
ATOM 749 N N . ALA A 1 102 ? 11.880 0.465 1.305 1.00 83.06 102 ALA A N 1
ATOM 750 C CA . ALA A 1 102 ? 11.450 -0.081 2.589 1.00 83.06 102 ALA A CA 1
ATOM 751 C C . ALA A 1 102 ? 11.366 1.007 3.677 1.00 83.06 102 ALA A C 1
ATOM 753 O O . ALA A 1 102 ? 10.374 1.069 4.402 1.00 83.06 102 ALA A O 1
ATOM 754 N N . GLU A 1 103 ? 12.345 1.918 3.745 1.00 85.81 103 GLU A N 1
ATOM 755 C CA . GLU A 1 103 ? 12.306 3.058 4.677 1.00 85.81 103 GLU A CA 1
ATOM 756 C C . GLU A 1 103 ? 11.142 4.021 4.393 1.00 85.81 103 GLU A C 1
ATOM 758 O O . GLU A 1 103 ? 10.540 4.541 5.330 1.00 85.81 103 GLU A O 1
ATOM 763 N N . GLN A 1 104 ? 10.776 4.220 3.121 1.00 88.25 104 GLN A N 1
ATOM 764 C CA . GLN A 1 104 ? 9.613 5.033 2.738 1.00 88.25 104 GLN A CA 1
ATOM 765 C C . GLN A 1 104 ? 8.281 4.331 3.044 1.00 88.25 104 GLN A C 1
ATOM 767 O O . GLN A 1 104 ? 7.324 4.974 3.469 1.00 88.25 104 GLN A O 1
ATOM 772 N N . ILE A 1 105 ? 8.218 3.006 2.876 1.00 90.50 105 ILE A N 1
ATOM 773 C CA . ILE A 1 105 ? 7.023 2.196 3.159 1.00 90.50 105 ILE A CA 1
ATOM 774 C C . ILE A 1 105 ? 6.771 2.092 4.669 1.00 90.50 105 ILE A C 1
ATOM 776 O O . ILE A 1 105 ? 5.618 2.093 5.105 1.00 90.50 105 ILE A O 1
ATOM 780 N N . ARG A 1 106 ? 7.832 2.023 5.482 1.00 92.25 106 ARG A N 1
ATOM 781 C CA . ARG A 1 106 ? 7.767 1.824 6.938 1.00 92.25 106 ARG A CA 1
ATOM 782 C C . ARG A 1 106 ? 6.736 2.712 7.657 1.00 92.25 106 ARG A C 1
ATOM 784 O O . ARG A 1 106 ? 5.889 2.142 8.349 1.00 92.25 106 ARG A O 1
ATOM 791 N N . PRO A 1 107 ? 6.754 4.057 7.543 1.00 94.12 107 PRO A N 1
ATOM 792 C CA . PRO A 1 107 ? 5.803 4.908 8.260 1.00 94.12 107 PRO A CA 1
ATOM 793 C C . PRO A 1 107 ? 4.352 4.694 7.817 1.00 94.12 107 PRO A C 1
ATOM 795 O O . PRO A 1 107 ? 3.453 4.780 8.650 1.00 94.12 107 PRO A O 1
ATOM 798 N N . ALA A 1 108 ? 4.117 4.381 6.541 1.00 93.88 108 ALA A N 1
ATOM 799 C CA . ALA A 1 108 ? 2.776 4.144 6.014 1.00 93.88 108 ALA A CA 1
ATOM 800 C C . ALA A 1 108 ? 2.231 2.754 6.387 1.00 93.88 108 ALA A C 1
ATOM 802 O O . ALA A 1 108 ? 1.033 2.603 6.608 1.00 93.88 108 ALA A O 1
ATOM 803 N N . LEU A 1 109 ? 3.100 1.744 6.501 1.00 94.44 109 LEU A N 1
ATOM 804 C CA . LEU A 1 109 ? 2.716 0.374 6.854 1.00 94.44 109 LEU A CA 1
ATOM 805 C C . LEU A 1 109 ? 2.547 0.166 8.369 1.00 94.44 109 LEU A C 1
ATOM 807 O O . LEU A 1 109 ? 1.783 -0.702 8.790 1.00 94.44 109 LEU A O 1
ATOM 811 N N . ALA A 1 110 ? 3.228 0.959 9.204 1.00 95.81 110 ALA A N 1
ATOM 812 C CA . ALA A 1 110 ? 3.193 0.810 10.662 1.00 95.81 110 ALA A CA 1
ATOM 813 C C . ALA A 1 110 ? 1.777 0.899 11.280 1.00 95.81 110 ALA A C 1
ATOM 815 O O . ALA A 1 110 ? 1.463 0.061 12.130 1.00 95.81 110 ALA A O 1
ATOM 816 N N . PRO A 1 111 ? 0.888 1.832 10.873 1.00 95.94 111 PRO A N 1
ATOM 817 C CA . PRO A 1 111 ? -0.493 1.862 11.355 1.00 95.94 111 PRO A CA 1
ATOM 818 C C . PRO A 1 111 ? -1.279 0.587 11.022 1.00 95.94 111 PRO A C 1
ATOM 820 O O . PRO A 1 111 ? -2.061 0.124 11.851 1.00 95.94 111 PRO A O 1
ATOM 823 N N . CYS A 1 112 ? -1.028 -0.030 9.862 1.00 96.31 112 CYS A N 1
ATOM 824 C CA . CYS A 1 112 ? -1.729 -1.239 9.420 1.00 96.31 112 CYS A CA 1
ATOM 825 C C . CYS A 1 112 ? -1.434 -2.460 10.306 1.00 96.31 112 CYS A C 1
ATOM 827 O O . CYS A 1 112 ? -2.259 -3.364 10.396 1.00 96.31 112 CYS A O 1
ATOM 829 N N . LEU A 1 113 ? -0.311 -2.482 11.035 1.00 96.75 113 LEU A N 1
ATOM 830 C CA . LEU A 1 113 ? -0.035 -3.522 12.041 1.00 96.75 113 LEU A CA 1
ATOM 831 C C . LEU A 1 113 ? -1.037 -3.499 13.209 1.00 96.75 113 LEU A C 1
ATOM 833 O O . LEU A 1 113 ? -1.188 -4.493 13.919 1.00 96.75 113 LEU A O 1
ATOM 837 N N . LYS A 1 114 ? -1.723 -2.370 13.412 1.00 96.88 114 LYS A N 1
ATOM 838 C CA . LYS A 1 114 ? -2.747 -2.157 14.444 1.00 96.88 114 LYS A CA 1
ATOM 839 C C . LYS A 1 114 ? -4.136 -1.911 13.841 1.00 96.88 114 LYS A C 1
ATOM 841 O O . LYS A 1 114 ? -5.009 -1.398 14.534 1.00 96.88 114 LYS A O 1
ATOM 846 N N . ASP A 1 115 ? -4.334 -2.262 12.570 1.00 98.12 115 ASP A N 1
ATOM 847 C CA . ASP A 1 115 ? -5.603 -2.081 11.860 1.00 98.12 115 ASP A CA 1
ATOM 848 C C . ASP A 1 115 ? -6.775 -2.769 12.576 1.00 98.12 115 ASP A C 1
ATOM 850 O O . ASP A 1 115 ? -6.597 -3.787 13.252 1.00 98.12 115 ASP A O 1
ATOM 854 N N . SER A 1 116 ? -7.991 -2.247 12.420 1.00 96.44 116 SER A N 1
ATOM 855 C CA . SER A 1 116 ? -9.189 -2.871 12.984 1.00 96.44 116 SER A CA 1
ATOM 856 C C . SER A 1 116 ? -9.509 -4.211 12.314 1.00 96.44 116 SER A C 1
ATOM 858 O O . SER A 1 116 ? -9.932 -5.146 13.002 1.00 96.44 116 SER A O 1
ATOM 860 N N . ASP A 1 117 ? -9.240 -4.352 11.011 1.00 97.44 117 ASP A N 1
ATOM 861 C CA . ASP A 1 117 ? -9.435 -5.604 10.283 1.00 97.44 117 ASP A CA 1
ATOM 862 C C . ASP A 1 117 ? -8.257 -6.572 10.542 1.00 97.44 117 ASP A C 1
ATOM 864 O O . ASP A 1 117 ? -7.096 -6.245 10.268 1.00 97.44 117 ASP A O 1
ATOM 868 N N . PRO A 1 118 ? -8.516 -7.787 11.065 1.00 97.25 118 PRO A N 1
ATOM 869 C CA . PRO A 1 118 ? -7.467 -8.762 11.363 1.00 97.25 118 PRO A CA 1
ATOM 870 C C . PRO A 1 118 ? -6.661 -9.203 10.137 1.00 97.25 118 PRO A C 1
ATOM 872 O O . PRO A 1 118 ? -5.469 -9.475 10.273 1.00 97.25 118 PRO A O 1
ATOM 875 N N . ARG A 1 119 ? -7.274 -9.244 8.949 1.00 97.19 119 ARG A N 1
ATOM 876 C CA . ARG A 1 119 ? -6.600 -9.635 7.703 1.00 97.19 119 ARG A CA 1
ATOM 877 C C . ARG A 1 119 ? -5.599 -8.570 7.284 1.00 97.19 119 ARG A C 1
ATOM 879 O O . ARG A 1 119 ? -4.502 -8.896 6.840 1.00 97.19 119 ARG A O 1
ATOM 886 N N . VAL A 1 120 ? -5.950 -7.295 7.468 1.00 97.44 120 VAL A N 1
ATOM 887 C CA . VAL A 1 120 ? -5.033 -6.179 7.202 1.00 97.44 120 VAL A CA 1
ATOM 888 C C . VAL A 1 120 ? -3.834 -6.255 8.144 1.00 97.44 120 VAL A C 1
ATOM 890 O O . VAL A 1 120 ? -2.702 -6.181 7.672 1.00 97.44 120 VAL A O 1
ATOM 893 N N . ARG A 1 121 ? -4.056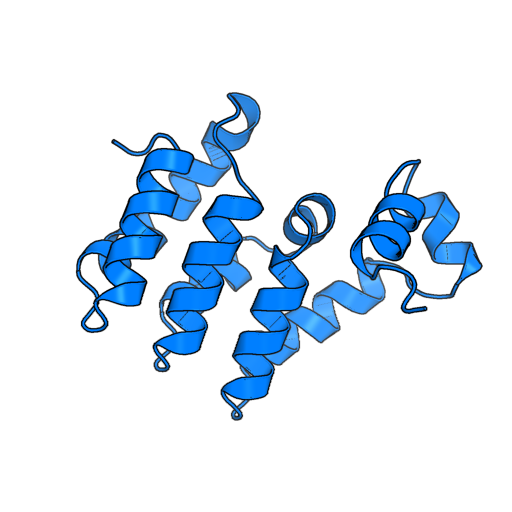 -6.499 9.446 1.00 97.81 121 ARG A N 1
ATOM 894 C CA . ARG A 1 121 ? -2.959 -6.670 10.419 1.00 97.81 121 ARG A CA 1
ATOM 895 C C . ARG A 1 121 ? -2.005 -7.797 10.043 1.00 97.81 121 ARG A C 1
ATOM 897 O O . ARG A 1 121 ? -0.790 -7.611 10.064 1.00 97.81 121 ARG A O 1
ATOM 904 N N . GLU A 1 122 ? -2.551 -8.959 9.696 1.00 96.62 122 GLU A N 1
ATOM 905 C CA . GLU A 1 122 ? -1.765 -10.127 9.299 1.00 96.62 122 GLU A CA 1
ATOM 906 C C . GLU A 1 122 ? -0.915 -9.831 8.055 1.00 96.62 122 GLU A C 1
ATOM 908 O O . GLU A 1 122 ? 0.304 -10.024 8.066 1.00 96.62 122 GLU A O 1
ATOM 913 N N . GLN A 1 123 ? -1.529 -9.301 6.992 1.00 94.88 123 GLN A N 1
ATOM 914 C CA . GLN A 1 123 ? -0.800 -9.007 5.757 1.00 94.88 123 GLN A CA 1
ATOM 915 C C . GLN A 1 123 ? 0.198 -7.860 5.923 1.00 94.88 123 GLN A C 1
ATOM 917 O O . GLN A 1 123 ? 1.271 -7.913 5.319 1.00 94.88 123 GLN A O 1
ATOM 922 N N . ALA A 1 124 ? -0.086 -6.879 6.781 1.00 95.12 124 ALA A N 1
ATOM 923 C CA . ALA A 1 124 ? 0.880 -5.852 7.147 1.00 95.12 124 ALA A CA 1
ATOM 924 C C . ALA A 1 124 ? 2.099 -6.454 7.860 1.00 95.12 124 ALA A C 1
ATOM 926 O O . ALA A 1 124 ? 3.225 -6.097 7.528 1.00 95.12 124 ALA A O 1
ATOM 927 N N . GLY A 1 125 ? 1.905 -7.421 8.764 1.00 94.75 125 GLY A N 1
ATOM 928 C CA . GLY A 1 125 ? 3.002 -8.152 9.407 1.00 94.75 125 GLY A CA 1
ATOM 929 C C . GLY A 1 125 ? 3.848 -8.949 8.409 1.00 94.75 125 GLY A C 1
ATOM 930 O O . GLY A 1 125 ? 5.080 -8.932 8.471 1.00 94.75 125 GLY A O 1
ATOM 931 N N . HIS A 1 126 ? 3.206 -9.598 7.435 1.00 92.38 126 HIS A N 1
ATOM 932 C CA . HIS A 1 126 ? 3.920 -10.281 6.356 1.00 92.38 126 HIS A CA 1
ATOM 933 C C . HIS A 1 126 ? 4.712 -9.317 5.472 1.00 92.38 126 HIS A C 1
ATOM 935 O O . HIS A 1 126 ? 5.872 -9.597 5.176 1.00 92.38 126 HIS A O 1
ATOM 941 N N . ALA A 1 127 ? 4.117 -8.192 5.070 1.00 90.81 127 ALA A N 1
ATOM 942 C CA . ALA A 1 127 ? 4.800 -7.158 4.299 1.00 90.81 127 ALA A CA 1
ATOM 943 C C . ALA A 1 127 ? 5.974 -6.559 5.090 1.00 90.81 127 ALA A C 1
ATOM 945 O O . ALA A 1 127 ? 7.062 -6.408 4.549 1.00 90.81 127 ALA A O 1
ATOM 946 N N . TRP A 1 128 ? 5.794 -6.310 6.390 1.00 91.81 128 TRP A N 1
ATOM 947 C CA . TRP A 1 128 ? 6.829 -5.787 7.283 1.00 91.81 128 TRP A CA 1
ATOM 948 C C . TRP A 1 128 ? 8.062 -6.692 7.330 1.00 91.81 128 TRP A C 1
ATOM 950 O O . TRP A 1 128 ? 9.190 -6.233 7.144 1.00 91.81 128 TRP A O 1
ATOM 960 N N . ARG A 1 129 ? 7.846 -8.001 7.514 1.00 89.19 129 ARG A N 1
ATOM 961 C CA . ARG A 1 129 ? 8.917 -9.005 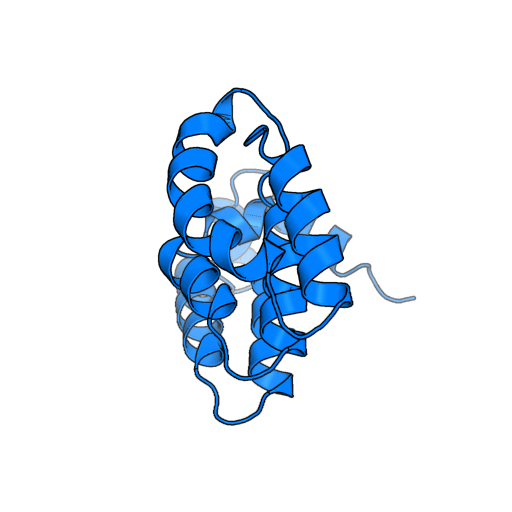7.492 1.00 89.19 129 ARG A CA 1
ATOM 962 C C . ARG A 1 129 ? 9.561 -9.121 6.110 1.00 89.19 129 ARG A C 1
ATOM 964 O O . ARG A 1 129 ? 10.782 -9.187 6.022 1.00 89.19 129 ARG A O 1
ATOM 971 N N . ALA A 1 130 ? 8.755 -9.128 5.049 1.00 85.75 130 ALA A N 1
ATOM 972 C CA . ALA A 1 130 ? 9.232 -9.204 3.667 1.00 85.75 130 ALA A CA 1
ATOM 973 C C . ALA A 1 130 ? 10.002 -7.954 3.215 1.00 85.75 130 ALA A C 1
ATOM 975 O O . ALA A 1 130 ? 10.704 -8.013 2.216 1.00 85.75 130 ALA A O 1
ATOM 976 N N . LEU A 1 131 ? 9.886 -6.840 3.939 1.00 85.25 131 LEU A N 1
ATOM 977 C CA . LEU A 1 131 ? 10.648 -5.612 3.710 1.00 85.25 131 LEU A CA 1
ATOM 978 C C . LEU A 1 131 ? 11.857 -5.477 4.653 1.00 85.25 131 LEU A C 1
ATOM 980 O O . LEU A 1 131 ? 12.590 -4.495 4.562 1.00 85.25 131 LEU A O 1
ATOM 984 N N . GLY A 1 132 ? 12.076 -6.438 5.560 1.00 85.44 132 GLY A N 1
ATOM 985 C CA . GLY A 1 132 ? 13.180 -6.401 6.524 1.00 85.44 132 GLY A CA 1
ATOM 986 C C . GLY A 1 132 ? 13.072 -5.260 7.541 1.00 85.44 132 GLY A C 1
ATOM 987 O O . GLY A 1 132 ? 14.087 -4.701 7.946 1.00 85.44 132 GLY A O 1
ATOM 988 N N . LEU A 1 133 ? 11.849 -4.875 7.921 1.00 83.25 133 LEU A N 1
ATOM 989 C CA . LEU A 1 133 ? 11.593 -3.736 8.810 1.00 83.25 133 LEU A CA 1
ATOM 990 C C . LEU A 1 133 ? 11.641 -4.088 10.311 1.00 83.25 133 LEU A C 1
ATOM 992 O O . LEU A 1 133 ? 11.313 -3.242 11.145 1.00 83.25 133 LEU A O 1
ATOM 996 N N . GLY A 1 134 ? 11.992 -5.326 10.671 1.00 71.94 134 GLY A N 1
ATOM 997 C CA . GLY A 1 134 ? 12.017 -5.829 12.048 1.00 71.94 134 GLY A CA 1
ATOM 998 C C . GLY A 1 134 ? 13.132 -6.829 12.298 1.00 71.94 134 GLY A C 1
ATOM 999 O O . GLY A 1 134 ? 13.751 -7.278 11.308 1.00 71.94 134 GLY A O 1
#

Sequence (134 aa):
MVDDLESVIEKALGGDGASRAKVRGFEPADVVPKLVAQFTSPKTKIRTNAIGMATGIASFAKLVPLDQLLGALADPDAEVRLATAVGLKRAFPTEPHFKPQAEQIRPALAPCLKDSDPRVREQAGHAWRALGLG

pLDDT: mean 78.83, std 19.35, range [34.59, 98.12]

Foldseek 3Di:
DDPPVVNVVCVCVVPPNVVRCVVPVHDLVVVQVVLLVQCPPPDPVSNLVSLCVCQVDLVSVVSHDLVSLLVQCVDPDPSSVLSSLQSLLRNQFDDPVCLVVLVVSVVSLVVQCVDPDPSSVVSSVSSCVRSVVD

Secondary structure (DSSP, 8-state):
----HHHHHHHHHSS-HHHHHTTTT--HHHHHHHHHGGGG-SSHHHHHHHHHHHHHSHHHHTTS-HHHHHHGGG-SSHHHHHHHHHHHHHHS-S-GGGHHHHHHHHHHHTGGGG-SSHHHHHHHHHHHHHTT--